Protein AF-A0A5J5ML44-F1 (afdb_monomer_lite)

Sequence (78 aa):
GTTYIFSKGGGQITYKWPPNDRPSTRADRLAIGFSTVQKEAVLVRVDSSSGLGDYLELHIVSTSKIKILLLAFTASFL

Radius of gyration: 14.5 Å; chains: 1; bounding box: 27×30×41 Å

Foldseek 3Di:
DDDDDADPVGDDDDDDDDPVRDDDDPDDDDDDDDDDPDQWDWDDKDDDPPPQRWIWTWMHHNVRDTDTDGDDDPPDDD

InterPro domains:
  IPR013320 Concanavalin A-like lectin/glucanase domain superfamily [SSF49899] (3-62)

Organism: Muntiacus reevesi (NCBI:txid9886)

Secondary structure (DSSP, 8-state):
-------TT---------TT-----SS-----------SSEEEEEEE-STTT--EEEEEEETTTEEEEEEE-------

pLDDT: mean 83.84, std 14.54, range [37.47, 97.06]

Structure (mmCIF, N/CA/C/O backbone):
data_AF-A0A5J5ML44-F1
#
_entry.id   AF-A0A5J5ML44-F1
#
loop_
_atom_site.group_PDB
_atom_site.id
_atom_site.type_symbol
_atom_site.label_atom_id
_atom_site.label_alt_id
_atom_site.label_comp_id
_atom_site.label_asym_id
_atom_site.label_entity_id
_atom_site.label_seq_id
_atom_site.pdbx_PDB_ins_code
_atom_site.Cartn_x
_atom_site.Cartn_y
_atom_site.Cartn_z
_atom_site.occupancy
_atom_site.B_iso_or_equiv
_atom_site.auth_seq_id
_atom_site.auth_comp_id
_atom_site.auth_asym_id
_atom_site.auth_atom_id
_atom_site.pdbx_PDB_model_num
ATOM 1 N N . GLY A 1 1 ? -7.916 -17.712 -0.873 1.00 89.25 1 GLY A N 1
ATOM 2 C CA . GLY A 1 1 ? -7.051 -16.543 -1.129 1.00 89.25 1 GLY A CA 1
ATOM 3 C C . GLY A 1 1 ? -5.895 -16.543 -0.151 1.00 89.25 1 GLY A C 1
ATOM 4 O O . GLY A 1 1 ? -5.943 -17.296 0.813 1.00 89.25 1 GLY A O 1
ATOM 5 N N . THR A 1 2 ? -4.882 -15.716 -0.390 1.00 95.94 2 THR A N 1
ATOM 6 C CA . THR A 1 2 ? -3.739 -15.530 0.520 1.00 95.94 2 THR A CA 1
ATOM 7 C C . THR A 1 2 ? -4.014 -14.346 1.443 1.00 95.94 2 THR A C 1
ATOM 9 O O . THR A 1 2 ? -4.513 -13.325 0.977 1.00 95.94 2 THR A O 1
ATOM 12 N N . THR A 1 3 ? -3.714 -14.478 2.737 1.00 95.75 3 THR A N 1
ATOM 13 C CA . THR A 1 3 ? -3.982 -13.441 3.749 1.00 95.75 3 THR A CA 1
ATOM 14 C C . THR A 1 3 ? -2.706 -13.110 4.509 1.00 95.75 3 THR A C 1
ATOM 16 O O . THR A 1 3 ? -1.962 -14.015 4.878 1.00 95.75 3 THR A O 1
ATOM 19 N N . TYR A 1 4 ? -2.483 -11.822 4.770 1.00 96.25 4 TYR A N 1
ATOM 20 C CA . TYR A 1 4 ? -1.363 -11.319 5.562 1.00 96.25 4 TYR A CA 1
ATOM 21 C C . TYR A 1 4 ? -1.884 -10.500 6.741 1.00 96.25 4 TYR A C 1
ATOM 23 O O . TYR A 1 4 ? -2.899 -9.814 6.624 1.00 96.25 4 TYR A O 1
ATOM 31 N N . ILE A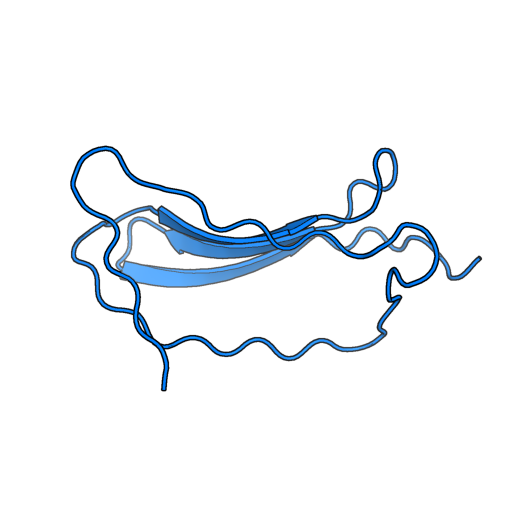 1 5 ? -1.179 -10.569 7.871 1.00 96.31 5 ILE A N 1
ATOM 32 C CA . ILE A 1 5 ? -1.497 -9.806 9.080 1.00 96.31 5 ILE A CA 1
ATOM 33 C C . ILE A 1 5 ? -0.346 -8.843 9.349 1.00 96.31 5 ILE A C 1
ATOM 35 O O . ILE A 1 5 ? 0.792 -9.265 9.550 1.00 96.31 5 ILE A O 1
ATOM 39 N N . PHE A 1 6 ? -0.659 -7.549 9.372 1.00 95.69 6 PHE A N 1
ATOM 40 C CA . PHE A 1 6 ? 0.277 -6.491 9.740 1.00 95.69 6 PHE A CA 1
ATOM 41 C C . PHE A 1 6 ? 0.021 -6.090 11.194 1.00 95.69 6 PHE A C 1
ATOM 43 O O . PHE A 1 6 ? -0.982 -5.452 11.513 1.00 95.69 6 PHE A O 1
ATOM 50 N N . SER A 1 7 ? 0.915 -6.516 12.083 1.00 92.81 7 SER A N 1
ATOM 51 C CA . SER A 1 7 ? 0.823 -6.265 13.523 1.00 92.81 7 SER A CA 1
ATOM 52 C C . SER A 1 7 ? 1.2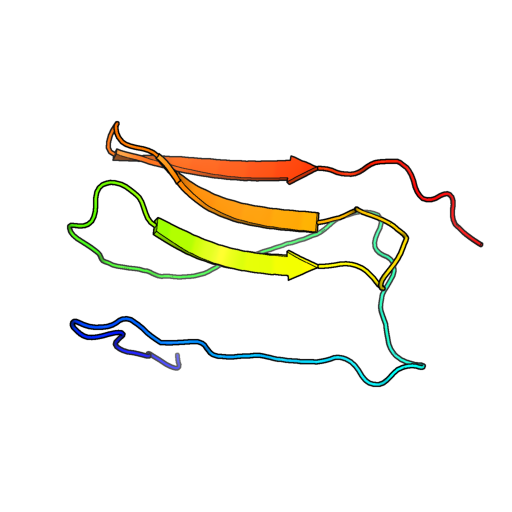91 -4.853 13.899 1.00 92.81 7 SER A C 1
ATOM 54 O O . SER A 1 7 ? 1.692 -4.043 13.059 1.00 92.81 7 SER A O 1
ATOM 56 N N . LYS A 1 8 ? 1.256 -4.543 15.199 1.00 88.25 8 LYS A N 1
ATOM 57 C CA . LYS A 1 8 ? 1.822 -3.306 15.753 1.00 88.25 8 LYS A CA 1
ATOM 58 C C . LYS A 1 8 ? 3.288 -3.148 15.313 1.00 88.25 8 LYS A C 1
ATOM 60 O O . LYS A 1 8 ? 4.073 -4.075 15.472 1.00 88.25 8 LYS A O 1
ATOM 65 N N . GLY A 1 9 ? 3.633 -1.974 14.785 1.00 88.94 9 GLY A N 1
ATOM 66 C CA . GLY A 1 9 ? 4.927 -1.703 14.139 1.00 88.94 9 GLY A CA 1
ATOM 67 C C . GLY A 1 9 ? 4.848 -1.669 12.609 1.00 88.94 9 GLY A C 1
ATOM 68 O O . GLY A 1 9 ? 5.727 -1.099 11.973 1.00 88.94 9 GLY A O 1
ATOM 69 N N . GLY A 1 10 ? 3.757 -2.184 12.032 1.00 90.81 10 GLY A N 1
ATOM 70 C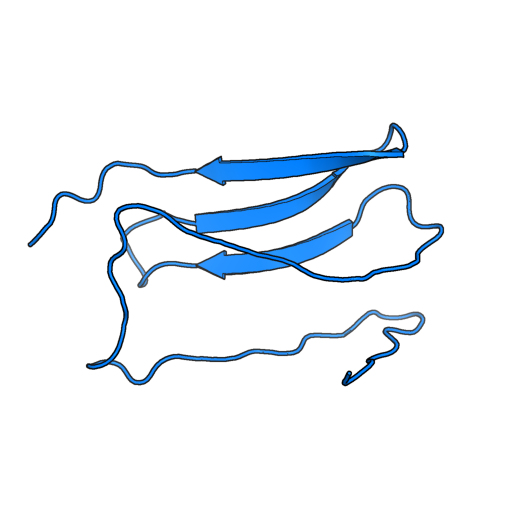 CA . GLY A 1 10 ? 3.541 -2.203 10.591 1.00 90.81 10 GLY A CA 1
ATOM 71 C C . GLY A 1 10 ? 4.371 -3.273 9.885 1.00 90.81 10 GLY A C 1
ATOM 72 O O . GLY A 1 10 ? 4.946 -4.168 10.502 1.00 90.81 10 GLY A O 1
ATOM 73 N N . GLY A 1 11 ? 4.393 -3.193 8.562 1.00 94.12 11 GLY A N 1
ATOM 74 C CA . GLY A 1 11 ? 5.170 -4.068 7.697 1.00 94.12 11 GLY A CA 1
ATOM 75 C C . GLY A 1 11 ? 4.938 -3.698 6.239 1.00 94.12 11 GLY A C 1
ATOM 76 O O . GLY A 1 11 ? 4.027 -2.934 5.925 1.00 94.12 11 GLY A O 1
ATOM 77 N N . GLN A 1 12 ? 5.762 -4.242 5.351 1.00 96.25 12 GLN A N 1
ATOM 78 C CA . GLN A 1 12 ? 5.690 -3.942 3.928 1.00 96.25 12 GLN A CA 1
ATOM 79 C C . GLN A 1 12 ? 5.944 -5.206 3.117 1.00 96.25 12 GLN A C 1
ATOM 81 O O . GLN A 1 12 ? 6.893 -5.946 3.372 1.00 96.25 12 GLN A O 1
ATOM 86 N N . ILE A 1 13 ? 5.093 -5.430 2.121 1.00 97.06 13 ILE A N 1
ATOM 87 C CA . ILE A 1 13 ? 5.321 -6.418 1.071 1.00 97.06 13 ILE A CA 1
ATOM 88 C C . ILE A 1 13 ? 5.584 -5.628 -0.200 1.00 97.06 13 ILE A C 1
ATOM 90 O O . ILE A 1 13 ? 4.756 -4.817 -0.609 1.00 97.06 13 ILE A O 1
ATOM 94 N N . THR A 1 14 ? 6.739 -5.864 -0.813 1.00 96.56 14 THR A N 1
ATOM 95 C CA . THR A 1 14 ? 7.149 -5.151 -2.021 1.00 96.56 14 THR A CA 1
ATOM 96 C C . THR A 1 14 ? 7.250 -6.128 -3.171 1.00 96.56 14 THR A C 1
ATOM 98 O O . THR A 1 14 ? 8.008 -7.094 -3.115 1.00 96.56 14 THR A O 1
ATOM 101 N N . TYR A 1 15 ? 6.521 -5.830 -4.238 1.00 94.94 15 TYR A N 1
ATOM 102 C CA . TYR A 1 15 ? 6.744 -6.431 -5.539 1.00 94.94 15 TYR A CA 1
ATOM 103 C C . TYR A 1 15 ? 7.432 -5.407 -6.440 1.00 94.94 15 TYR A C 1
ATOM 105 O O . TYR A 1 15 ? 7.009 -4.255 -6.515 1.00 94.94 15 TYR A O 1
ATOM 113 N N . LYS A 1 16 ? 8.503 -5.824 -7.116 1.00 93.81 16 LYS A N 1
ATOM 114 C CA . LYS A 1 16 ? 9.252 -4.976 -8.041 1.00 93.81 16 LYS A CA 1
ATOM 115 C C . LYS A 1 16 ? 9.273 -5.641 -9.407 1.00 93.81 16 LYS A C 1
ATOM 117 O O . LYS A 1 16 ? 9.846 -6.718 -9.552 1.00 93.81 16 LYS A O 1
ATOM 122 N N . TRP A 1 17 ? 8.691 -4.971 -10.398 1.00 91.44 17 TRP A N 1
ATOM 123 C CA . TRP A 1 17 ? 8.813 -5.388 -11.790 1.00 91.44 17 TRP A CA 1
ATOM 124 C C . TRP A 1 17 ? 10.289 -5.410 -12.216 1.00 91.44 17 TRP A C 1
ATOM 126 O O . TRP A 1 17 ? 11.037 -4.475 -11.881 1.00 91.44 17 TRP A O 1
ATOM 136 N N . PRO A 1 18 ? 10.717 -6.426 -12.985 1.00 92.88 18 PRO A N 1
ATOM 137 C CA . PRO A 1 18 ? 11.963 -6.361 -13.731 1.00 92.88 18 PRO A CA 1
ATOM 138 C C . PRO A 1 18 ? 12.031 -5.069 -14.562 1.00 92.88 18 PRO A C 1
ATOM 140 O O . PRO A 1 18 ? 10.996 -4.597 -15.036 1.00 92.88 18 PRO A O 1
ATOM 143 N N . PRO A 1 19 ? 13.220 -4.463 -14.753 1.00 85.88 19 PRO A N 1
ATOM 144 C CA . PRO A 1 19 ? 13.346 -3.181 -15.450 1.00 85.88 19 PRO A CA 1
ATOM 145 C C . PRO A 1 19 ? 12.677 -3.129 -16.830 1.00 85.88 19 PRO A C 1
ATOM 147 O O . PRO A 1 19 ? 12.106 -2.099 -17.169 1.00 85.88 19 PRO A O 1
ATOM 150 N N . ASN A 1 20 ? 12.709 -4.237 -17.576 1.00 88.56 20 ASN A N 1
ATOM 151 C CA . ASN A 1 20 ? 12.191 -4.321 -18.944 1.00 88.56 20 ASN A CA 1
ATOM 152 C C . ASN A 1 20 ? 10.711 -4.731 -19.027 1.00 88.56 20 ASN A C 1
ATOM 154 O O . ASN A 1 20 ? 10.120 -4.615 -20.094 1.00 88.56 20 ASN A O 1
ATOM 158 N N . ASP A 1 21 ? 10.109 -5.159 -17.915 1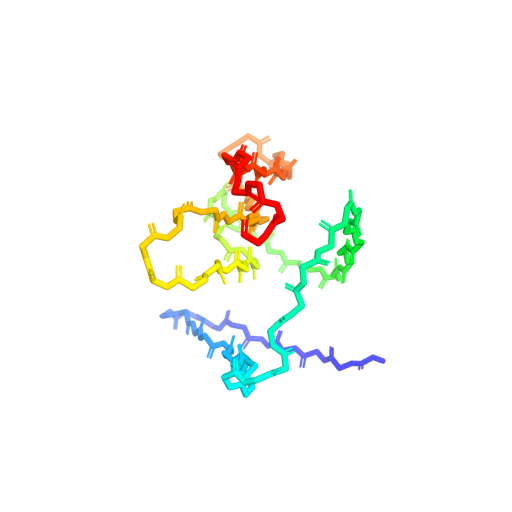.00 89.19 21 ASP A N 1
ATOM 159 C CA . ASP A 1 21 ? 8.732 -5.673 -17.872 1.00 89.19 21 ASP A CA 1
ATOM 160 C C . ASP A 1 21 ? 7.777 -4.693 -17.174 1.00 89.19 21 ASP A C 1
ATOM 162 O O . ASP A 1 21 ? 6.697 -5.071 -16.723 1.0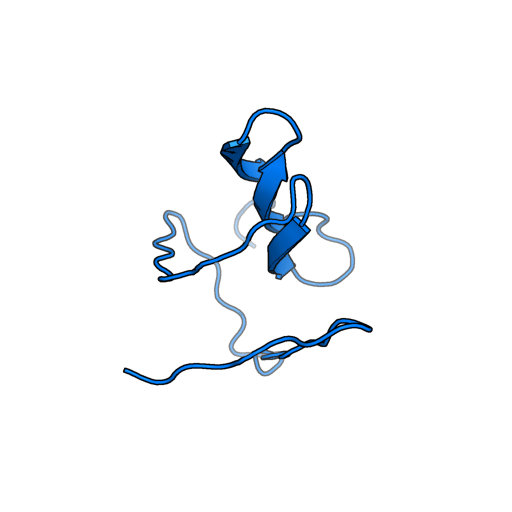0 89.19 21 ASP A O 1
ATOM 166 N N . ARG A 1 22 ? 8.181 -3.424 -17.023 1.00 88.19 22 ARG A N 1
ATOM 167 C CA . ARG A 1 22 ? 7.352 -2.403 -16.371 1.00 88.19 22 ARG A CA 1
ATOM 168 C C . ARG A 1 22 ? 6.151 -2.073 -17.261 1.00 88.19 22 ARG A C 1
ATOM 170 O O . ARG A 1 22 ? 6.352 -1.561 -18.362 1.00 88.19 22 ARG A O 1
ATOM 177 N N . PRO A 1 23 ? 4.914 -2.329 -16.809 1.00 86.69 23 PRO A N 1
ATOM 178 C CA . PRO A 1 23 ? 3.742 -2.089 -17.633 1.00 86.69 23 PRO A CA 1
ATOM 179 C C . PRO A 1 23 ? 3.400 -0.595 -17.704 1.00 86.69 23 PRO A C 1
ATOM 181 O O . PRO A 1 23 ? 3.570 0.144 -16.735 1.00 86.69 23 PRO A O 1
ATOM 184 N N . SER A 1 24 ? 2.837 -0.180 -18.839 1.00 85.44 24 SER A N 1
ATOM 185 C CA . SER A 1 24 ? 2.143 1.101 -19.003 1.00 85.44 24 SER A CA 1
ATOM 186 C C . SER A 1 24 ? 0.710 0.822 -19.436 1.00 85.44 24 SER A C 1
ATOM 188 O O . SER A 1 24 ? 0.466 0.247 -20.498 1.00 85.44 24 SER A O 1
ATOM 190 N N . THR A 1 25 ? -0.249 1.188 -18.597 1.00 81.38 25 THR A N 1
ATOM 191 C CA . THR A 1 25 ? -1.663 0.837 -18.751 1.00 81.38 25 THR A CA 1
ATOM 192 C C . THR A 1 25 ? -2.501 2.085 -19.013 1.00 81.38 25 THR A C 1
ATOM 194 O O . THR A 1 25 ? -2.198 3.178 -18.549 1.00 81.38 25 THR A O 1
ATOM 197 N N . ARG A 1 26 ? -3.580 1.936 -19.796 1.00 81.12 26 ARG A N 1
ATOM 198 C CA . ARG A 1 26 ? -4.600 2.994 -19.972 1.00 81.12 26 ARG A CA 1
ATOM 199 C C . ARG A 1 26 ? -5.739 2.889 -18.958 1.00 81.12 26 ARG A C 1
ATOM 201 O O . ARG A 1 26 ? -6.519 3.823 -18.814 1.00 81.12 26 ARG A O 1
ATOM 208 N N . ALA A 1 27 ? -5.876 1.727 -18.327 1.00 80.50 27 ALA A N 1
ATOM 209 C CA . ALA A 1 27 ? -6.897 1.429 -17.341 1.00 80.50 27 ALA A CA 1
ATOM 210 C C . ALA A 1 27 ? -6.364 0.373 -16.371 1.00 80.50 27 ALA A C 1
ATOM 212 O O . ALA A 1 27 ? -5.827 -0.647 -16.807 1.00 80.50 27 ALA A O 1
ATOM 213 N N . ASP A 1 28 ? -6.580 0.603 -15.079 1.00 83.56 28 ASP A N 1
ATOM 214 C CA . ASP A 1 28 ? -6.133 -0.275 -14.003 1.00 83.56 28 ASP A CA 1
ATOM 215 C C . ASP A 1 28 ? -7.320 -0.880 -13.257 1.00 83.56 28 ASP A C 1
ATOM 217 O O . ASP A 1 28 ? -8.383 -0.269 -13.115 1.00 83.56 28 ASP A O 1
ATOM 221 N N . ARG A 1 29 ? -7.138 -2.102 -12.754 1.00 86.25 29 ARG A N 1
ATOM 222 C CA . ARG A 1 29 ? -8.080 -2.759 -11.844 1.00 86.25 29 ARG A CA 1
ATOM 223 C C . ARG A 1 29 ? -7.317 -3.233 -10.618 1.00 86.25 29 ARG A C 1
ATOM 225 O O . ARG A 1 29 ? -6.401 -4.040 -10.738 1.00 86.25 29 ARG A O 1
ATOM 232 N N . LEU A 1 30 ? -7.724 -2.758 -9.446 1.00 86.44 30 LEU A N 1
ATOM 233 C CA . LEU A 1 30 ? -7.164 -3.147 -8.155 1.00 86.44 30 LEU A CA 1
ATOM 234 C C . LEU A 1 30 ? -8.289 -3.657 -7.252 1.00 86.44 30 LEU A C 1
ATOM 236 O O . LEU A 1 30 ? -9.304 -2.983 -7.088 1.00 86.44 30 LEU A O 1
ATOM 240 N N . ALA A 1 31 ? -8.099 -4.833 -6.656 1.00 90.12 31 ALA A N 1
ATOM 241 C CA . ALA A 1 31 ? -9.020 -5.406 -5.681 1.00 90.12 31 ALA A CA 1
ATOM 242 C C . ALA A 1 31 ? -8.238 -6.022 -4.518 1.00 90.12 31 ALA A C 1
ATOM 244 O O . ALA A 1 31 ? -7.291 -6.780 -4.727 1.00 90.12 31 ALA A O 1
ATOM 245 N N . ILE A 1 32 ? -8.651 -5.706 -3.293 1.00 92.38 32 ILE A N 1
ATOM 246 C CA . ILE A 1 32 ? -8.077 -6.248 -2.062 1.00 92.38 32 ILE A CA 1
ATOM 247 C C . ILE A 1 32 ? -9.169 -6.356 -0.997 1.00 92.38 32 ILE A C 1
ATOM 249 O O . ILE A 1 32 ? -9.981 -5.446 -0.835 1.00 92.38 32 ILE A O 1
ATOM 253 N N . GLY A 1 33 ? -9.190 -7.472 -0.271 1.00 93.38 33 GLY A N 1
ATOM 254 C CA . GLY A 1 33 ? -9.968 -7.598 0.959 1.00 93.38 33 GLY A CA 1
ATOM 255 C C . GLY A 1 33 ? -9.113 -7.172 2.146 1.00 93.38 33 GLY A C 1
ATOM 256 O O . GLY A 1 33 ? -7.988 -7.649 2.285 1.00 93.38 33 GLY A O 1
ATOM 257 N N . PHE A 1 34 ? -9.625 -6.289 2.999 1.00 93.88 34 PHE A N 1
ATOM 258 C CA . PHE A 1 34 ? -8.920 -5.842 4.199 1.00 93.88 34 PHE A CA 1
ATOM 259 C C . PHE A 1 34 ? -9.884 -5.675 5.379 1.00 93.88 34 PHE A C 1
ATOM 261 O O . PHE A 1 34 ? -11.088 -5.504 5.199 1.00 93.88 34 PHE A O 1
ATOM 268 N N . SER A 1 35 ? -9.337 -5.715 6.593 1.00 92.56 35 SER A N 1
ATOM 269 C CA . SER A 1 35 ? -10.047 -5.413 7.837 1.00 92.56 35 SER A CA 1
ATOM 270 C C . SER A 1 35 ? -9.097 -4.670 8.767 1.00 92.56 35 SER A C 1
ATOM 272 O O . SER A 1 35 ? -7.953 -5.086 8.947 1.00 92.56 35 SER A O 1
ATOM 274 N N . THR A 1 36 ? -9.537 -3.538 9.311 1.00 91.44 36 THR A N 1
ATOM 275 C CA . THR A 1 36 ? -8.726 -2.705 10.203 1.00 91.44 36 THR A CA 1
ATOM 276 C C . THR A 1 36 ? -9.606 -1.803 11.060 1.00 91.44 36 THR A C 1
ATOM 278 O O . THR A 1 36 ? -10.723 -1.464 10.678 1.00 91.44 36 THR A O 1
ATOM 281 N N . VAL A 1 37 ? -9.077 -1.396 12.214 1.00 89.62 37 VAL A N 1
ATOM 282 C CA . VAL A 1 37 ? -9.656 -0.358 13.087 1.00 89.62 37 VAL A CA 1
ATOM 283 C C . VAL A 1 37 ? -8.914 0.980 12.967 1.00 89.62 37 VAL A C 1
ATOM 285 O O . VAL A 1 37 ? -9.256 1.948 13.644 1.00 89.62 37 VAL A O 1
ATOM 288 N N . GLN A 1 38 ? -7.864 1.040 12.138 1.00 89.69 38 GLN A N 1
ATOM 289 C CA . GLN A 1 38 ? -7.079 2.253 11.927 1.00 89.69 38 GLN A CA 1
ATOM 290 C C . GLN A 1 38 ? -7.882 3.277 11.120 1.00 89.69 38 GLN A C 1
ATOM 292 O O . GLN A 1 38 ? -8.545 2.936 10.142 1.00 89.69 38 GLN A O 1
ATOM 297 N N . LYS A 1 39 ? -7.804 4.546 11.531 1.00 90.31 39 LYS A N 1
ATOM 298 C CA . LYS A 1 39 ? -8.499 5.660 10.864 1.00 90.31 39 LYS A CA 1
ATOM 299 C C . LYS A 1 39 ? -7.749 6.183 9.643 1.00 90.31 39 LYS A C 1
ATOM 301 O O . LYS A 1 39 ? -8.368 6.775 8.766 1.00 90.31 39 LYS A O 1
ATOM 306 N N . GLU A 1 40 ? -6.437 5.981 9.612 1.00 90.94 40 GLU A N 1
ATOM 307 C CA . GLU A 1 40 ? -5.545 6.429 8.550 1.00 90.94 40 GLU A CA 1
ATOM 308 C C . GLU A 1 40 ? -4.497 5.349 8.304 1.00 90.94 40 GLU A C 1
ATOM 310 O O . GLU A 1 40 ? -3.843 4.901 9.246 1.00 90.94 40 GLU A O 1
ATOM 315 N N . ALA A 1 41 ? -4.385 4.896 7.056 1.00 91.94 41 ALA A N 1
ATOM 316 C CA . ALA A 1 41 ? -3.409 3.890 6.644 1.00 91.94 41 ALA A CA 1
ATOM 317 C C . ALA A 1 41 ? -3.271 3.871 5.119 1.00 91.94 41 ALA A C 1
ATOM 319 O O . ALA A 1 41 ? -4.275 3.980 4.414 1.00 91.94 41 ALA A O 1
ATOM 320 N N . VAL A 1 42 ? -2.056 3.646 4.615 1.00 93.62 42 VAL A N 1
ATOM 321 C CA . VAL A 1 42 ? -1.825 3.278 3.211 1.00 93.62 42 VAL A CA 1
ATOM 322 C C . VAL A 1 42 ? -1.877 1.756 3.108 1.00 93.62 42 VAL A C 1
ATOM 324 O O . VAL A 1 42 ? -1.151 1.065 3.819 1.00 93.62 42 VAL A O 1
ATOM 327 N N . LEU A 1 43 ? -2.756 1.236 2.251 1.00 93.81 43 LEU A N 1
ATOM 328 C CA . LEU A 1 43 ? -2.961 -0.206 2.077 1.00 93.81 43 LEU A CA 1
ATOM 329 C C . LEU A 1 43 ? -2.162 -0.748 0.892 1.00 93.81 43 LEU A C 1
ATOM 331 O O . LEU A 1 43 ? -1.540 -1.802 0.990 1.00 93.81 43 LEU A O 1
ATOM 335 N N . VAL A 1 44 ? -2.203 -0.033 -0.234 1.00 94.62 44 VAL A N 1
ATOM 336 C CA . VAL A 1 44 ? -1.506 -0.398 -1.471 1.00 94.62 44 VAL A CA 1
ATOM 337 C C . VAL A 1 44 ? -1.002 0.871 -2.133 1.00 94.62 44 VAL A C 1
ATOM 339 O O . VAL A 1 44 ? -1.734 1.856 -2.225 1.00 94.62 44 VAL A O 1
ATOM 342 N N . ARG A 1 45 ? 0.228 0.818 -2.639 1.00 93.88 45 ARG A N 1
ATOM 343 C CA . ARG A 1 45 ? 0.809 1.867 -3.465 1.00 93.88 45 ARG A CA 1
ATOM 344 C C . ARG A 1 45 ? 1.544 1.247 -4.645 1.00 93.88 45 ARG A C 1
ATOM 346 O O . ARG A 1 45 ? 2.269 0.268 -4.479 1.00 93.88 45 ARG A O 1
ATOM 353 N N . VAL A 1 46 ? 1.317 1.806 -5.825 1.00 93.44 46 VAL A N 1
ATOM 354 C CA . VAL A 1 46 ? 2.007 1.459 -7.065 1.00 93.44 46 VAL A CA 1
ATOM 355 C C . VAL A 1 46 ? 2.711 2.714 -7.543 1.00 93.44 46 VAL A C 1
ATOM 357 O O . VAL A 1 46 ? 2.054 3.672 -7.941 1.00 93.44 46 VAL A O 1
ATOM 360 N N . ASP A 1 47 ? 4.037 2.709 -7.477 1.00 91.56 47 ASP A N 1
ATOM 361 C CA . ASP A 1 47 ? 4.864 3.812 -7.952 1.00 91.56 47 ASP A CA 1
ATOM 362 C C . ASP A 1 47 ? 5.379 3.528 -9.368 1.00 91.56 47 ASP A C 1
ATOM 364 O O . ASP A 1 47 ? 5.769 2.404 -9.706 1.00 91.56 47 ASP A O 1
ATOM 368 N N . SER A 1 48 ? 5.401 4.572 -10.192 1.00 88.69 48 SER A N 1
ATOM 369 C CA . SER A 1 48 ? 6.101 4.569 -11.473 1.00 88.69 48 SER A CA 1
ATOM 370 C C . SER A 1 48 ? 7.626 4.567 -11.291 1.00 88.69 48 SER A C 1
ATOM 372 O O . SER A 1 48 ? 8.172 4.607 -10.184 1.00 88.69 48 SER A O 1
ATOM 374 N N . SER A 1 49 ? 8.349 4.496 -12.409 1.00 87.25 49 SER A N 1
ATOM 375 C CA . SER A 1 49 ? 9.807 4.626 -12.406 1.00 87.25 49 SER A CA 1
ATOM 376 C C . SER A 1 49 ? 10.244 5.965 -11.799 1.00 87.25 49 SER A C 1
ATOM 378 O O . SER A 1 49 ? 9.578 6.988 -11.954 1.00 87.25 49 SER A O 1
ATOM 380 N N . SER A 1 50 ? 11.414 5.975 -11.158 1.00 83.19 50 SER A N 1
ATOM 381 C CA . SER A 1 50 ? 12.025 7.196 -10.625 1.00 83.19 50 SER A CA 1
ATOM 382 C C . SER A 1 50 ? 12.058 8.313 -11.672 1.00 83.19 50 SER A C 1
ATOM 384 O O . SER A 1 50 ? 12.576 8.101 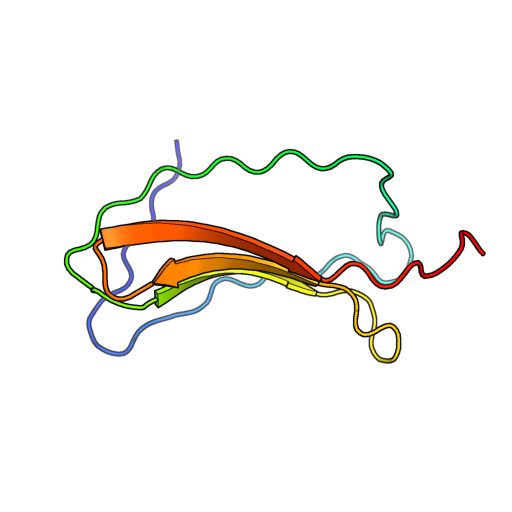-12.768 1.00 83.19 50 SER A O 1
ATOM 386 N N . GLY A 1 51 ? 11.549 9.493 -11.313 1.00 82.56 51 GLY A N 1
ATOM 387 C CA . GLY A 1 51 ? 11.527 10.678 -12.177 1.00 82.56 51 GLY A CA 1
ATOM 388 C C . GLY A 1 51 ? 10.202 10.935 -12.900 1.00 82.56 51 GLY A C 1
ATOM 389 O O . GLY A 1 51 ? 10.026 12.037 -13.401 1.00 82.56 51 GLY A O 1
ATOM 390 N N . LEU A 1 52 ? 9.266 9.976 -12.917 1.00 83.50 52 LEU A N 1
ATOM 391 C CA . LEU A 1 52 ? 7.960 10.154 -13.570 1.00 83.50 52 LEU A CA 1
ATOM 392 C C . LEU A 1 52 ? 6.906 10.767 -12.638 1.00 83.50 52 LEU A C 1
ATOM 394 O O . LEU A 1 52 ? 6.066 11.538 -13.081 1.00 83.50 52 LEU A O 1
ATOM 398 N N . GLY A 1 53 ? 6.966 10.469 -11.338 1.00 83.38 53 GLY A N 1
ATOM 399 C CA . GLY A 1 53 ? 6.074 11.063 -10.332 1.00 83.38 53 GLY A CA 1
ATOM 400 C C . GLY A 1 53 ? 4.660 10.471 -10.286 1.00 83.38 53 GLY A C 1
ATOM 401 O O . GLY A 1 53 ? 3.941 10.730 -9.322 1.00 83.38 53 GLY A O 1
ATOM 402 N N . ASP A 1 54 ? 4.291 9.638 -11.260 1.00 85.25 54 ASP A N 1
ATOM 403 C CA . ASP A 1 54 ? 2.992 8.967 -11.307 1.00 85.25 54 ASP A CA 1
ATOM 404 C C . ASP A 1 54 ? 2.885 7.879 -10.246 1.00 85.25 54 ASP A C 1
ATOM 406 O O . ASP A 1 54 ? 3.809 7.073 -10.068 1.00 85.25 54 ASP A O 1
ATOM 410 N N . TYR A 1 55 ? 1.739 7.824 -9.571 1.00 89.12 55 TYR A N 1
ATOM 411 C CA . TYR A 1 55 ? 1.425 6.734 -8.660 1.00 89.12 55 TYR A CA 1
ATOM 412 C C . TYR A 1 55 ? -0.079 6.513 -8.499 1.00 89.12 55 TYR A C 1
ATOM 414 O O . TYR A 1 55 ? -0.910 7.416 -8.641 1.00 89.12 55 TYR A O 1
ATOM 422 N N . LEU A 1 56 ? -0.413 5.284 -8.116 1.00 90.31 56 LEU A N 1
ATOM 423 C CA . LEU A 1 56 ? -1.733 4.892 -7.645 1.00 90.31 56 LEU A CA 1
ATOM 424 C C . LEU A 1 56 ? -1.625 4.516 -6.170 1.00 90.31 56 LEU A C 1
ATOM 426 O O . LEU A 1 56 ? -0.800 3.682 -5.801 1.00 90.31 56 LEU A O 1
ATOM 430 N N . GLU A 1 57 ? -2.471 5.099 -5.324 1.00 92.31 57 GLU A N 1
ATOM 431 C CA . GLU A 1 57 ? -2.505 4.800 -3.894 1.00 92.31 57 GLU A CA 1
ATOM 432 C C . GLU A 1 57 ? -3.931 4.511 -3.413 1.00 92.31 57 GLU A C 1
ATOM 434 O O . GLU A 1 57 ? -4.880 5.256 -3.671 1.00 92.31 57 GLU A O 1
ATOM 439 N N . LEU A 1 58 ? -4.073 3.413 -2.675 1.00 91.94 58 LEU A N 1
ATOM 440 C CA . LEU A 1 58 ? -5.271 3.064 -1.927 1.00 91.94 58 LEU A CA 1
ATOM 441 C C . LEU A 1 58 ? -4.997 3.307 -0.443 1.00 91.94 58 LEU A C 1
ATOM 443 O O . LEU A 1 58 ? -4.167 2.617 0.158 1.00 91.94 58 LEU A O 1
ATOM 447 N N . HIS A 1 59 ? -5.731 4.242 0.157 1.00 92.62 59 HIS A N 1
ATOM 448 C CA . HIS A 1 59 ? -5.585 4.571 1.570 1.00 92.62 59 HIS A CA 1
ATOM 449 C C . HIS A 1 59 ? -6.933 4.795 2.268 1.00 92.62 59 HIS A C 1
ATOM 451 O O . HIS A 1 59 ? -7.982 5.017 1.655 1.00 92.62 59 HIS A O 1
ATOM 457 N N . ILE A 1 60 ? -6.894 4.746 3.594 1.00 91.25 60 ILE A N 1
ATOM 458 C CA . ILE A 1 60 ? -8.005 5.097 4.478 1.00 91.25 60 ILE A CA 1
ATOM 459 C C . ILE A 1 60 ? -7.768 6.527 4.966 1.00 91.25 60 ILE A C 1
ATOM 461 O O . ILE A 1 60 ? -6.664 6.841 5.403 1.00 91.25 60 ILE A O 1
ATOM 465 N N . VAL A 1 61 ? -8.789 7.386 4.889 1.00 89.75 61 VAL A N 1
ATOM 466 C CA . VAL A 1 61 ? -8.755 8.751 5.450 1.00 89.75 61 VAL A CA 1
ATOM 467 C C . VAL A 1 61 ? -9.675 8.817 6.669 1.00 89.75 61 VAL A C 1
ATOM 469 O O . VAL A 1 61 ? -10.733 8.182 6.653 1.00 89.75 61 VAL A O 1
ATOM 472 N N . SER A 1 62 ? -9.298 9.631 7.667 1.00 75.19 62 SER A N 1
ATOM 473 C CA . SER A 1 62 ? -9.840 9.804 9.037 1.00 75.19 62 SER A CA 1
ATOM 474 C C . SER A 1 62 ? -11.353 9.696 9.280 1.00 75.19 62 SER A C 1
ATOM 476 O O . SER A 1 62 ? -11.787 9.553 10.423 1.00 75.19 62 SER A O 1
ATOM 478 N N . THR A 1 63 ? -12.175 9.727 8.237 1.00 63.50 63 THR A N 1
ATOM 479 C CA . THR A 1 63 ? -13.639 9.647 8.279 1.00 63.50 63 THR A CA 1
ATOM 480 C C . THR A 1 63 ? -14.200 8.249 7.991 1.00 63.50 63 THR A C 1
ATOM 482 O O . THR A 1 63 ? -15.374 8.125 7.654 1.00 63.50 63 THR A O 1
ATOM 485 N N . SER A 1 64 ? -13.406 7.181 8.147 1.00 62.69 64 SER A N 1
ATOM 486 C CA . SER A 1 64 ? -13.808 5.795 7.810 1.00 62.69 64 SER A CA 1
ATOM 487 C C . SER A 1 64 ? -14.204 5.626 6.337 1.00 62.69 64 SER A C 1
ATOM 489 O O . SER A 1 64 ? -14.974 4.736 5.981 1.00 62.69 64 SER A O 1
ATOM 491 N N . LYS A 1 65 ? -13.699 6.507 5.469 1.00 73.38 65 LYS A N 1
ATOM 492 C CA . LYS A 1 65 ? -13.913 6.446 4.026 1.00 73.38 65 LYS A CA 1
ATOM 493 C C . LYS A 1 65 ? -12.673 5.858 3.375 1.00 73.38 65 LYS A C 1
ATOM 495 O O . LYS A 1 65 ? -11.555 6.311 3.620 1.00 73.38 65 LYS A O 1
ATOM 500 N N . ILE A 1 66 ? -12.896 4.866 2.522 1.00 79.81 66 ILE A N 1
ATOM 501 C CA . ILE A 1 66 ? -11.873 4.365 1.610 1.00 79.81 66 ILE A CA 1
ATOM 502 C C . ILE A 1 66 ? -11.725 5.408 0.511 1.00 79.81 66 ILE A C 1
ATOM 504 O O . ILE A 1 66 ? -12.713 5.764 -0.137 1.00 79.81 66 ILE A O 1
ATOM 508 N N . LYS A 1 67 ? -10.507 5.904 0.310 1.00 77.00 67 LYS A N 1
ATOM 509 C CA . LYS A 1 67 ? -10.201 6.815 -0.784 1.00 77.00 67 LYS A CA 1
ATOM 510 C C . LYS A 1 67 ? -9.158 6.167 -1.681 1.00 77.00 67 LYS A C 1
ATOM 512 O O . LYS A 1 67 ? -8.112 5.711 -1.228 1.00 77.00 67 LYS A O 1
ATOM 517 N N . ILE A 1 68 ? -9.474 6.127 -2.966 1.00 77.94 68 ILE A N 1
ATOM 518 C CA . ILE A 1 68 ? -8.497 5.829 -4.005 1.00 77.94 68 ILE A CA 1
ATOM 519 C C . ILE A 1 68 ? -8.005 7.180 -4.504 1.00 77.94 68 ILE A C 1
ATOM 521 O O . ILE A 1 68 ? -8.811 8.014 -4.925 1.00 77.94 68 ILE A O 1
ATOM 525 N N . LEU A 1 69 ? -6.701 7.410 -4.412 1.00 75.81 69 LEU A N 1
ATOM 526 C CA . LEU A 1 69 ? -6.051 8.567 -5.001 1.00 75.81 69 LEU A CA 1
ATOM 527 C C . LEU A 1 69 ? -5.182 8.077 -6.155 1.00 75.81 69 LEU A C 1
ATOM 529 O O . LEU A 1 69 ? -4.202 7.364 -5.956 1.00 75.81 69 LEU A O 1
ATOM 533 N N . LEU A 1 70 ? -5.562 8.473 -7.365 1.00 70.00 70 LEU A N 1
ATOM 534 C CA . LEU A 1 70 ? -4.726 8.332 -8.545 1.00 70.00 70 LEU A CA 1
ATOM 535 C C . LEU A 1 70 ? -4.133 9.706 -8.847 1.00 70.00 70 LEU A C 1
ATOM 537 O O . LEU A 1 70 ? -4.876 10.623 -9.198 1.00 70.00 70 LEU A O 1
ATOM 541 N N . LEU A 1 71 ? -2.818 9.853 -8.693 1.00 61.88 71 LEU A N 1
ATOM 542 C CA . LEU A 1 71 ? -2.094 10.986 -9.257 1.00 61.88 71 LEU A CA 1
ATOM 543 C C . LEU A 1 71 ? -1.403 10.483 -10.519 1.00 61.88 71 LEU A C 1
ATOM 545 O O . LEU A 1 71 ? -0.282 9.985 -10.478 1.00 61.88 71 LEU A O 1
ATOM 549 N N . ALA A 1 72 ? -2.129 10.580 -11.629 1.00 58.47 72 ALA A N 1
ATOM 550 C CA . ALA A 1 72 ? -1.562 10.460 -12.958 1.00 58.47 72 ALA A CA 1
ATOM 551 C C . ALA A 1 72 ? -1.251 11.879 -13.438 1.00 58.47 72 ALA A C 1
ATOM 553 O O . ALA A 1 72 ? -2.167 12.638 -13.765 1.00 58.47 72 ALA A O 1
ATOM 554 N N . PHE A 1 73 ? 0.023 12.257 -13.466 1.00 48.31 73 PHE A N 1
ATOM 555 C CA . PHE A 1 73 ? 0.445 13.173 -14.508 1.00 48.31 73 PHE A CA 1
ATOM 556 C C . PHE A 1 73 ? 0.502 12.341 -15.784 1.00 48.31 73 PHE A C 1
ATOM 558 O O . PHE A 1 73 ? 0.819 11.160 -15.788 1.00 48.31 73 PHE A O 1
ATOM 565 N N . THR A 1 74 ? 0.076 12.899 -16.902 1.00 43.31 74 THR A N 1
ATOM 566 C CA . THR A 1 74 ? 0.200 12.195 -18.170 1.00 43.31 74 THR A CA 1
ATOM 567 C C . THR A 1 74 ? 1.688 12.101 -18.506 1.00 43.31 74 THR A C 1
ATOM 569 O O . THR A 1 74 ? 2.217 12.988 -19.175 1.00 43.31 74 THR A O 1
ATOM 572 N N . ALA A 1 75 ? 2.387 11.059 -18.059 1.00 40.88 75 ALA A N 1
ATOM 573 C CA . ALA A 1 75 ? 3.569 10.611 -18.765 1.00 40.88 75 ALA A CA 1
ATOM 574 C C . ALA A 1 75 ? 3.051 10.015 -20.075 1.00 40.88 75 ALA A C 1
ATOM 576 O O . ALA A 1 75 ? 2.576 8.879 -20.132 1.00 40.88 75 ALA A O 1
ATOM 577 N N . SER A 1 76 ? 3.013 10.859 -21.108 1.00 40.97 76 SER A N 1
ATOM 578 C CA . SER A 1 76 ? 2.791 10.435 -22.483 1.00 40.97 76 SER A CA 1
ATOM 579 C C . SER A 1 76 ? 3.547 9.136 -22.751 1.00 40.97 76 SER A C 1
ATOM 581 O O . SER A 1 76 ? 4.690 8.963 -22.335 1.00 40.97 76 SER A O 1
ATOM 583 N N . PHE A 1 77 ? 2.860 8.216 -23.422 1.00 44.19 77 PHE A N 1
ATOM 584 C CA . PHE A 1 77 ? 3.455 7.025 -24.003 1.00 44.19 77 PHE A CA 1
ATOM 585 C C . PHE A 1 77 ? 4.700 7.422 -24.808 1.00 44.19 77 PHE A C 1
ATOM 587 O O . PHE A 1 77 ? 4.532 8.109 -25.813 1.00 44.19 77 PHE A O 1
ATOM 594 N N . LEU A 1 78 ? 5.863 6.896 -24.403 1.00 37.47 78 LEU A N 1
ATOM 595 C CA . LEU A 1 78 ? 7.162 6.959 -25.097 1.00 37.47 78 LEU A CA 1
ATOM 596 C C . LEU A 1 78 ? 7.847 8.336 -25.148 1.00 37.47 78 LEU A C 1
ATOM 598 O O . LEU A 1 78 ? 7.213 9.343 -25.526 1.00 37.47 78 LEU A O 1
#